Protein AF-0000000082329968 (afdb_homodimer)

Radius of gyration: 15.89 Å; Cα contacts (8 Å, |Δi|>4): 202; chains: 2; bounding box: 37×42×42 Å

Foldseek 3Di:
DAWDFDCVAPVRAIADPPPSHHLLVLCCCCPVVVDDLVRVCVVVVVDDSVRSVNSVVVCVVCVVVSVVVVVVVD/DAWDFDCVAPVRAIADPPQSHHLLVLCCCCPVVVDDLVRVCVVVVVDDSVRSVNSVVVCVVCVVVSVVVVVVVD

Structure (mmCIF, N/CA/C/O backbone):
data_AF-0000000082329968-model_v1
#
loop_
_entity.id
_entity.type
_entity.pdbx_description
1 polymer 'DUF433 domain-containing protein'
#
loop_
_atom_site.group_PDB
_atom_site.id
_atom_site.type_symbol
_atom_site.label_atom_id
_atom_site.label_alt_id
_atom_site.label_comp_id
_atom_site.label_asym_id
_atom_site.label_entity_id
_atom_site.label_seq_id
_atom_site.pdbx_PDB_ins_code
_atom_site.Cartn_x
_atom_site.Cartn_y
_atom_site.Cartn_z
_atom_site.occupancy
_atom_site.B_iso_or_equiv
_atom_site.auth_seq_id
_atom_site.auth_comp_id
_atom_site.auth_asym_id
_atom_site.auth_atom_id
_atom_site.pdbx_PDB_model_num
ATOM 1 N N . MET A 1 1 ? -4.551 8.977 -6.176 1 83.75 1 MET A N 1
ATOM 2 C CA . MET A 1 1 ? -3.682 10.109 -5.891 1 83.75 1 MET A CA 1
ATOM 3 C C . MET A 1 1 ? -2.232 9.664 -5.734 1 83.75 1 MET A C 1
ATOM 5 O O . MET A 1 1 ? -1.971 8.516 -5.375 1 83.75 1 MET A O 1
ATOM 9 N N . SER A 1 2 ? -1.31 10.602 -6.133 1 94.56 2 SER A N 1
ATOM 10 C CA . SER A 1 2 ? 0.111 10.266 -6.105 1 94.56 2 SER A CA 1
ATOM 11 C C . SER A 1 2 ? 0.799 10.867 -4.883 1 94.56 2 SER A C 1
ATOM 13 O O . SER A 1 2 ? 0.188 11.625 -4.133 1 94.56 2 SER A O 1
ATOM 15 N N . ILE A 1 3 ? 1.987 10.406 -4.523 1 97.62 3 ILE A N 1
ATOM 16 C CA . ILE A 1 3 ? 2.854 10.992 -3.506 1 97.62 3 ILE A CA 1
ATOM 17 C C . ILE A 1 3 ? 3.723 12.086 -4.133 1 97.62 3 ILE A C 1
ATOM 19 O O . ILE A 1 3 ? 4.312 11.883 -5.199 1 97.62 3 ILE A O 1
ATOM 23 N N . VAL A 1 4 ? 3.729 13.266 -3.553 1 96.62 4 VAL A N 1
ATOM 24 C CA . VAL A 1 4 ? 4.504 14.383 -4.098 1 96.62 4 VAL A CA 1
ATOM 25 C C . VAL A 1 4 ? 5.359 15 -2.996 1 96.62 4 VAL A C 1
ATOM 27 O O . VAL A 1 4 ? 5.102 14.789 -1.808 1 96.62 4 VAL A O 1
ATOM 30 N N . ARG A 1 5 ? 6.426 15.633 -3.414 1 96 5 ARG A N 1
ATOM 31 C CA . ARG A 1 5 ? 7.262 16.469 -2.557 1 96 5 ARG A CA 1
ATOM 32 C C . ARG A 1 5 ? 7.297 17.906 -3.055 1 96 5 ARG A C 1
ATOM 34 O O . ARG A 1 5 ? 7.578 18.156 -4.23 1 96 5 ARG A O 1
ATOM 41 N N . ASP A 1 6 ? 6.809 18.766 -2.289 1 92.56 6 ASP A N 1
ATOM 42 C CA . ASP A 1 6 ? 6.836 20.188 -2.592 1 92.56 6 ASP A CA 1
ATOM 43 C C . ASP A 1 6 ? 7.672 20.953 -1.57 1 92.56 6 ASP A C 1
ATOM 45 O O . ASP A 1 6 ? 7.273 21.094 -0.412 1 92.56 6 ASP A O 1
ATOM 49 N N . PRO A 1 7 ? 8.875 21.438 -2.002 1 90.31 7 PRO A N 1
ATOM 50 C CA . PRO A 1 7 ? 9.75 22.141 -1.059 1 90.31 7 PRO A CA 1
ATOM 51 C C . PRO A 1 7 ? 9.078 23.328 -0.399 1 90.31 7 PRO A C 1
ATOM 53 O O . PRO A 1 7 ? 9.484 23.766 0.684 1 90.31 7 PRO A O 1
ATOM 56 N N . ASP A 1 8 ? 8.062 23.828 -0.985 1 91.5 8 ASP A N 1
ATOM 57 C CA . ASP A 1 8 ? 7.398 25.016 -0.464 1 91.5 8 ASP A CA 1
ATOM 58 C C . ASP A 1 8 ? 6.262 24.641 0.484 1 91.5 8 ASP A C 1
ATOM 60 O O . ASP A 1 8 ? 5.613 25.516 1.064 1 91.5 8 ASP A O 1
ATOM 64 N N . HIS A 1 9 ? 6 23.312 0.595 1 88.88 9 HIS A N 1
ATOM 65 C CA . HIS A 1 9 ? 4.91 22.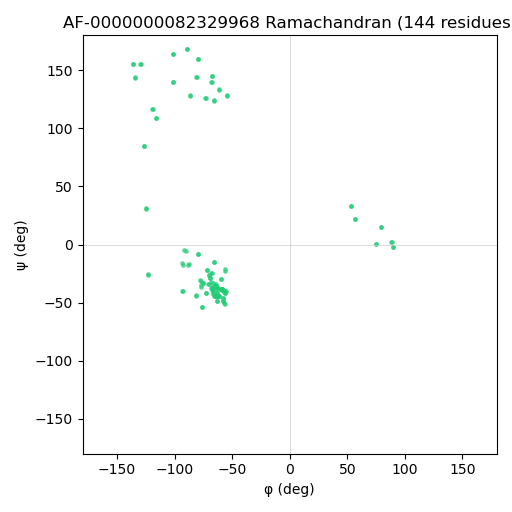812 1.432 1 88.88 9 HIS A CA 1
ATOM 66 C C . HIS A 1 9 ? 5.352 21.641 2.281 1 88.88 9 HIS A C 1
ATOM 68 O O . HIS A 1 9 ? 6.16 20.812 1.839 1 88.88 9 HIS A O 1
ATOM 74 N N . SER A 1 10 ? 4.812 21.562 3.574 1 89.69 10 SER A N 1
ATOM 75 C CA . SER A 1 10 ? 5.086 20.469 4.5 1 89.69 10 SER A CA 1
ATOM 76 C C . SER A 1 10 ? 6.586 20.25 4.676 1 89.69 10 SER A C 1
ATOM 78 O O . SER A 1 10 ? 7.062 19.109 4.672 1 89.69 10 SER A O 1
ATOM 80 N N . ASP A 1 11 ? 7.336 21.391 4.602 1 88.06 11 ASP A N 1
ATOM 81 C CA . ASP A 1 11 ? 8.781 21.375 4.793 1 88.06 11 ASP A CA 1
ATOM 82 C C . ASP A 1 11 ? 9.461 20.422 3.818 1 88.06 11 ASP A C 1
ATOM 84 O O . ASP A 1 11 ? 10.477 19.797 4.152 1 88.06 11 ASP A O 1
ATOM 88 N N . GLY A 1 12 ? 8.812 20.109 2.707 1 93.5 12 GLY A N 1
ATOM 89 C CA . GLY A 1 12 ? 9.398 19.25 1.682 1 93.5 12 GLY A CA 1
ATOM 90 C C . GLY A 1 12 ? 9.133 17.781 1.914 1 93.5 12 GLY A C 1
ATOM 91 O O . GLY A 1 12 ? 9.602 16.938 1.15 1 93.5 12 GLY A O 1
ATOM 92 N N . ALA A 1 13 ? 8.383 17.516 2.977 1 95.06 13 ALA A N 1
ATOM 93 C CA . ALA A 1 13 ? 8.07 16.125 3.297 1 95.06 13 ALA A CA 1
ATOM 94 C C . ALA A 1 13 ? 7.16 15.508 2.24 1 95.06 13 ALA A C 1
ATOM 96 O O . ALA A 1 13 ? 6.332 16.203 1.645 1 95.06 13 ALA A O 1
ATOM 97 N N . PRO A 1 14 ? 7.359 14.219 1.967 1 97.44 14 PRO A N 1
ATOM 98 C CA . PRO A 1 14 ? 6.418 13.578 1.043 1 97.44 14 PRO A CA 1
ATOM 99 C C . PRO A 1 14 ? 4.98 13.594 1.562 1 97.44 14 PRO A C 1
ATOM 101 O O . PRO A 1 14 ? 4.738 13.297 2.732 1 97.44 14 PRO A O 1
ATOM 104 N N . THR A 1 15 ? 4.027 13.977 0.684 1 97.38 15 THR A N 1
ATOM 105 C CA . THR A 1 15 ? 2.623 14.117 1.059 1 97.38 15 THR A CA 1
ATOM 106 C C . THR A 1 15 ? 1.717 13.508 -0.008 1 97.38 15 THR A C 1
ATOM 108 O O . THR A 1 15 ? 2.141 13.297 -1.146 1 97.38 15 THR A O 1
ATOM 111 N N . ILE A 1 16 ? 0.502 13.117 0.454 1 97.5 16 ILE A N 1
ATOM 112 C CA . ILE A 1 16 ? -0.526 12.773 -0.524 1 97.5 16 ILE A CA 1
ATOM 113 C C . ILE A 1 16 ? -0.916 14.023 -1.316 1 97.5 16 ILE A C 1
ATOM 115 O O . ILE A 1 16 ? -1.308 15.039 -0.736 1 97.5 16 ILE A O 1
ATOM 119 N N . GLU A 1 17 ? -0.78 13.883 -2.639 1 95.62 17 GLU A N 1
ATOM 120 C CA . GLU A 1 17 ? -1.012 15.008 -3.531 1 95.62 17 GLU A CA 1
ATOM 121 C C . GLU A 1 17 ? -2.391 15.625 -3.299 1 95.62 17 GLU A C 1
ATOM 123 O O . GLU A 1 17 ? -3.389 14.906 -3.225 1 95.62 17 GLU A O 1
ATOM 128 N N . GLY A 1 18 ? -2.453 16.859 -3.105 1 92.75 18 GLY A N 1
ATOM 129 C CA . GLY A 1 18 ? -3.709 17.578 -3.031 1 92.75 18 GLY A CA 1
ATOM 130 C C . GLY A 1 18 ? -4.277 17.656 -1.626 1 92.75 18 GLY A C 1
ATOM 131 O O . GLY A 1 18 ? -5.309 18.281 -1.397 1 92.75 18 GLY A O 1
ATOM 132 N N . THR A 1 19 ? -3.639 17.047 -0.623 1 94.19 19 THR A N 1
ATOM 133 C CA . THR A 1 19 ? -4.23 17 0.709 1 94.19 19 THR A CA 1
ATOM 134 C C . THR A 1 19 ? -3.293 17.609 1.744 1 94.19 19 THR A C 1
ATOM 136 O O . THR A 1 19 ? -3.729 18.016 2.824 1 94.19 19 THR A O 1
ATOM 139 N N . GLY A 1 20 ? -1.978 17.594 1.46 1 94.19 20 GLY A N 1
ATOM 140 C CA . GLY A 1 20 ? -0.974 18.031 2.418 1 94.19 20 GLY A CA 1
ATOM 141 C C . GLY A 1 20 ? -0.738 17.016 3.531 1 94.19 20 GLY A C 1
ATOM 142 O O . GLY A 1 20 ? 0.024 17.297 4.465 1 94.19 20 GLY A O 1
ATOM 143 N N . ILE A 1 21 ? -1.44 15.898 3.504 1 96.88 21 ILE A N 1
ATOM 144 C CA . ILE A 1 21 ? -1.249 14.859 4.512 1 96.88 21 ILE A CA 1
ATOM 145 C C . ILE A 1 21 ? 0.077 14.148 4.27 1 96.88 21 ILE A C 1
ATOM 147 O O . ILE A 1 21 ? 0.324 13.641 3.172 1 96.88 21 ILE A O 1
ATOM 151 N N . ARG A 1 22 ? 0.936 14.102 5.348 1 97.44 22 ARG A N 1
ATOM 152 C CA . ARG A 1 22 ? 2.289 13.57 5.207 1 97.44 22 ARG A CA 1
ATOM 153 C C . ARG A 1 22 ? 2.291 12.047 5.266 1 97.44 22 ARG A C 1
ATOM 155 O O . ARG A 1 22 ? 1.56 11.453 6.059 1 97.44 22 ARG A O 1
ATOM 162 N N . VAL A 1 23 ? 3.207 11.5 4.453 1 98.25 23 VAL A N 1
ATOM 163 C CA . VAL A 1 23 ? 3.418 10.055 4.48 1 98.25 23 VAL A CA 1
ATOM 164 C C . VAL A 1 23 ? 3.771 9.609 5.898 1 98.25 23 VAL A C 1
ATOM 166 O O . VAL A 1 23 ? 3.264 8.602 6.383 1 98.25 23 VAL A O 1
ATOM 169 N N . LYS A 1 24 ? 4.578 10.359 6.543 1 97 24 LYS A N 1
ATOM 170 C CA . LYS A 1 24 ? 5.031 10.016 7.887 1 97 24 LYS A CA 1
ATOM 171 C C . LYS A 1 24 ? 3.859 9.914 8.859 1 97 24 LYS A C 1
ATOM 173 O O . LYS A 1 24 ? 3.855 9.07 9.75 1 97 24 LYS A O 1
ATOM 178 N N . ASP A 1 25 ? 2.863 10.766 8.742 1 96.88 25 ASP A N 1
ATOM 179 C CA . ASP A 1 25 ? 1.703 10.742 9.625 1 96.88 25 ASP A CA 1
ATOM 180 C C . ASP A 1 25 ? 0.884 9.469 9.422 1 96.88 25 ASP A C 1
ATOM 182 O O . ASP A 1 25 ? 0.431 8.852 10.391 1 96.88 25 ASP A O 1
ATOM 186 N N . ILE A 1 26 ? 0.703 9.078 8.211 1 98.25 26 ILE A N 1
ATOM 187 C CA . ILE A 1 26 ? -0 7.848 7.887 1 98.25 26 ILE A CA 1
ATOM 188 C C . ILE A 1 26 ? 0.784 6.648 8.414 1 98.25 26 ILE A C 1
ATOM 190 O O . ILE A 1 26 ? 0.216 5.762 9.062 1 98.25 26 ILE A O 1
ATOM 194 N N . ALA A 1 27 ? 2.113 6.66 8.203 1 97.81 27 ALA A N 1
ATOM 195 C CA . ALA A 1 27 ? 2.973 5.574 8.656 1 97.81 27 ALA A CA 1
ATOM 196 C C . ALA A 1 27 ? 2.957 5.461 10.18 1 97.81 27 ALA A C 1
ATOM 198 O O . ALA A 1 27 ? 2.918 4.359 10.727 1 97.81 27 ALA A O 1
ATOM 199 N N . SER A 1 28 ? 2.998 6.559 10.828 1 96.81 28 SER A N 1
ATOM 200 C CA . SER A 1 28 ? 2.959 6.562 12.289 1 96.81 28 SER A CA 1
ATOM 201 C C . SER A 1 28 ? 1.647 5.984 12.812 1 96.81 28 SER A C 1
ATOM 203 O O . SER A 1 28 ? 1.646 5.164 13.727 1 96.81 28 SER A O 1
ATOM 205 N N . ALA A 1 29 ? 0.537 6.414 12.188 1 97.62 29 ALA A N 1
ATOM 206 C CA . ALA A 1 29 ? -0.765 5.871 12.57 1 97.62 29 ALA A CA 1
ATOM 207 C C . ALA A 1 29 ? -0.802 4.355 12.383 1 97.62 29 ALA A C 1
ATOM 209 O O . ALA A 1 29 ? -1.321 3.633 13.242 1 97.62 29 ALA A O 1
ATOM 210 N N . TYR A 1 30 ? -0.201 3.889 11.336 1 97.75 30 TYR A N 1
ATOM 211 C CA . TYR A 1 30 ? -0.197 2.469 10.992 1 97.75 30 TYR A CA 1
ATOM 212 C C . TYR A 1 30 ? 0.78 1.7 11.875 1 97.75 30 TYR A C 1
ATOM 214 O O . TYR A 1 30 ? 0.405 0.717 12.523 1 97.75 30 TYR A O 1
ATOM 222 N N . GLU A 1 31 ? 2.018 2.107 11.938 1 95.56 31 GLU A N 1
ATOM 223 C CA . GLU A 1 31 ? 3.1 1.372 12.586 1 95.56 31 GLU A CA 1
ATOM 224 C C . GLU A 1 31 ? 3.096 1.599 14.094 1 95.56 31 GLU A C 1
ATOM 226 O O . GLU A 1 31 ? 3.365 0.677 14.867 1 95.56 31 GLU A O 1
ATOM 231 N N . HIS A 1 32 ? 2.904 2.791 14.539 1 92.75 32 HIS A N 1
ATOM 232 C CA . HIS A 1 32 ? 3.076 3.125 15.945 1 92.75 32 HIS A CA 1
ATOM 233 C C . HIS A 1 32 ? 1.752 3.035 16.703 1 92.75 32 HIS A C 1
ATOM 235 O O . HIS A 1 32 ? 1.705 2.535 17.828 1 92.75 32 HIS A O 1
ATOM 241 N N . SER A 1 33 ? 0.705 3.463 16.109 1 95.38 33 SER A N 1
ATOM 242 C CA . SER A 1 33 ? -0.583 3.469 16.797 1 95.38 33 SER A CA 1
ATOM 243 C C . SER A 1 33 ? -1.368 2.193 16.5 1 95.38 33 SER A C 1
ATOM 245 O O . SER A 1 33 ? -2.363 1.906 17.172 1 95.38 33 SER A O 1
ATOM 247 N N . GLY A 1 34 ? -0.958 1.455 15.445 1 95.31 34 GLY A N 1
ATOM 248 C CA . GLY A 1 34 ? -1.566 0.168 15.156 1 95.31 34 GLY A CA 1
ATOM 249 C C . GLY A 1 34 ? -2.908 0.287 14.453 1 95.31 34 GLY A C 1
ATOM 250 O O . GLY A 1 34 ? -3.717 -0.643 14.492 1 95.31 34 GLY A O 1
ATOM 251 N N . TYR A 1 35 ? -3.211 1.418 13.938 1 97.19 35 TYR A N 1
ATOM 252 C CA . TYR A 1 35 ? -4.445 1.571 13.18 1 97.19 35 TYR A CA 1
ATOM 253 C C . TYR A 1 35 ? -4.379 0.78 11.875 1 97.19 35 TYR A C 1
ATOM 255 O O . TYR A 1 35 ? -3.336 0.732 11.219 1 97.19 35 TYR A O 1
ATOM 263 N N . GLU A 1 36 ? -5.496 0.181 11.57 1 96.81 36 GLU A N 1
ATOM 264 C CA . GLU A 1 36 ? -5.621 -0.481 10.273 1 96.81 36 GLU A CA 1
ATOM 265 C C . GLU A 1 36 ? -5.906 0.526 9.164 1 96.81 36 GLU A C 1
ATOM 267 O O . GLU A 1 36 ? -6.395 1.628 9.43 1 96.81 36 GLU A O 1
ATOM 272 N N . PRO A 1 37 ? -5.625 0.145 7.902 1 97.88 37 PRO A N 1
ATOM 273 C CA . PRO A 1 37 ? -5.828 1.082 6.797 1 97.88 37 PRO A CA 1
ATOM 274 C C . PRO A 1 37 ? -7.258 1.621 6.738 1 97.88 37 PRO A C 1
ATOM 276 O O . PRO A 1 37 ? -7.461 2.809 6.477 1 97.88 37 PRO A O 1
ATOM 279 N N . ASP A 1 38 ? -8.227 0.795 6.988 1 96.62 38 ASP A N 1
ATOM 280 C CA . ASP A 1 38 ? -9.609 1.263 6.984 1 96.62 38 ASP A CA 1
ATOM 281 C C . ASP A 1 38 ? -9.844 2.299 8.078 1 96.62 38 ASP A C 1
ATOM 283 O O . ASP A 1 38 ? -10.57 3.275 7.875 1 96.62 38 ASP A O 1
ATOM 287 N N . GLU A 1 39 ? -9.211 2.113 9.219 1 97.88 39 GLU A N 1
ATOM 288 C CA . GLU A 1 39 ? -9.305 3.07 10.312 1 97.88 39 GLU A CA 1
ATOM 289 C C . GLU A 1 39 ? -8.617 4.387 9.961 1 97.88 39 GLU A C 1
ATOM 291 O O . GLU A 1 39 ? -9.102 5.461 10.312 1 97.88 39 GLU A O 1
ATOM 296 N N . ILE A 1 40 ? -7.531 4.297 9.281 1 98.38 40 ILE A N 1
ATOM 297 C CA . ILE A 1 40 ? -6.77 5.48 8.891 1 98.38 40 ILE A CA 1
ATOM 298 C C . ILE A 1 40 ? -7.598 6.34 7.941 1 98.38 40 ILE A C 1
ATOM 300 O O . ILE A 1 40 ? -7.551 7.57 8.008 1 98.38 40 ILE A O 1
ATOM 304 N N . THR A 1 41 ? -8.422 5.773 7.082 1 98 41 THR A N 1
ATOM 305 C CA . THR A 1 41 ? -9.281 6.543 6.188 1 98 41 THR A CA 1
ATOM 306 C C . THR A 1 41 ? -10.359 7.285 6.969 1 98 41 THR A C 1
ATOM 308 O O . THR A 1 41 ? -10.906 8.281 6.492 1 98 41 THR A O 1
ATOM 311 N N . GLN A 1 42 ? -10.672 6.746 8.18 1 97.31 42 GLN A N 1
ATOM 312 C CA . GLN A 1 42 ? -11.625 7.438 9.039 1 97.31 42 GLN A CA 1
ATOM 313 C C . GLN A 1 42 ? -11 8.664 9.695 1 97.31 42 GLN A C 1
ATOM 315 O O . GLN A 1 42 ? -11.672 9.664 9.922 1 97.31 42 GLN A O 1
ATOM 320 N N . LEU A 1 43 ? -9.656 8.562 10 1 96.31 43 LEU A N 1
ATOM 321 C CA . LEU A 1 43 ? -8.891 9.68 10.539 1 96.31 43 LEU A CA 1
ATOM 322 C C . LEU A 1 43 ? -8.68 10.758 9.477 1 96.31 43 LEU A C 1
ATOM 324 O O . LEU A 1 43 ? -8.641 11.945 9.789 1 96.31 43 LEU A O 1
ATOM 328 N N . TYR A 1 44 ? -8.539 10.328 8.211 1 97.25 44 TYR A N 1
ATOM 329 C CA . TYR A 1 44 ? -8.336 11.188 7.051 1 97.25 44 TYR A CA 1
ATOM 330 C C . TYR A 1 44 ? -9.367 10.891 5.969 1 97.25 44 TYR A C 1
ATOM 332 O O . TYR A 1 44 ? -9.062 10.234 4.973 1 97.25 44 TYR A O 1
ATOM 340 N N . PRO A 1 45 ? -10.523 11.547 6.141 1 96.31 45 PRO A N 1
ATOM 341 C CA . PRO A 1 45 ? -11.648 11.188 5.27 1 96.31 45 PRO A CA 1
ATOM 342 C C . PRO A 1 45 ? -11.391 11.539 3.807 1 96.31 45 PRO A C 1
ATOM 344 O O . PRO A 1 45 ? -12.102 11.047 2.922 1 96.31 45 PRO A O 1
ATOM 347 N N . ASP A 1 46 ? -10.406 12.344 3.561 1 95.62 46 ASP A N 1
ATOM 348 C CA . ASP A 1 46 ? -10.078 12.703 2.186 1 95.62 46 ASP A CA 1
ATOM 349 C C . ASP A 1 46 ? -9.266 11.602 1.51 1 95.62 46 ASP A C 1
ATOM 351 O O . ASP A 1 46 ? -9.055 11.633 0.296 1 95.62 46 ASP A O 1
ATOM 355 N N . LEU A 1 47 ? -8.883 10.664 2.268 1 97.75 47 LEU A N 1
ATOM 356 C CA . LEU A 1 47 ? -8.016 9.617 1.727 1 97.75 47 LEU A CA 1
ATOM 357 C C . LEU A 1 47 ? -8.812 8.359 1.416 1 97.75 47 LEU A C 1
ATOM 359 O O . LEU A 1 47 ? -9.695 7.973 2.186 1 97.75 47 LEU A O 1
ATOM 363 N N . SER A 1 48 ? -8.461 7.738 0.269 1 97.62 48 SER A N 1
ATOM 364 C CA . SER A 1 48 ? -8.977 6.41 -0.055 1 97.62 48 SER A CA 1
ATOM 365 C C . SER A 1 48 ? -8.07 5.316 0.501 1 97.62 48 SER A C 1
ATOM 367 O O . SER A 1 48 ? -6.961 5.594 0.958 1 97.62 48 SER A O 1
ATOM 369 N N . LEU A 1 49 ? -8.555 4.078 0.482 1 98 49 LEU A N 1
ATOM 370 C CA . LEU A 1 49 ? -7.711 2.947 0.842 1 98 49 LEU A CA 1
ATOM 371 C C . LEU A 1 49 ? -6.492 2.867 -0.069 1 98 49 LEU A C 1
ATOM 373 O O . LEU A 1 49 ? -5.387 2.559 0.388 1 98 49 LEU A O 1
ATOM 377 N N . GLY A 1 50 ? -6.6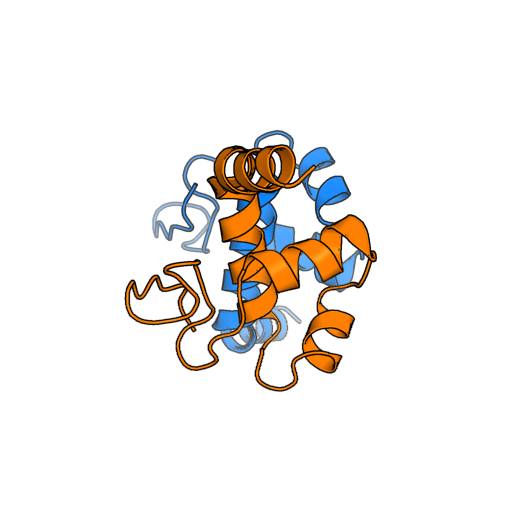95 3.162 -1.371 1 98.38 50 GLY A N 1
ATOM 378 C CA . GLY A 1 50 ? -5.566 3.238 -2.281 1 98.38 50 GLY A CA 1
ATOM 379 C C . GLY A 1 50 ? -4.516 4.242 -1.845 1 98.38 50 GLY A C 1
ATOM 380 O O . GLY A 1 50 ? -3.316 3.959 -1.904 1 98.38 50 GLY A O 1
ATOM 381 N N . ASP A 1 51 ? -4.992 5.352 -1.366 1 98.5 51 ASP A N 1
ATOM 382 C CA . ASP A 1 51 ? -4.086 6.402 -0.911 1 98.5 51 ASP A CA 1
ATOM 383 C C . ASP A 1 51 ? -3.281 5.941 0.305 1 98.5 51 ASP A C 1
ATOM 385 O O . ASP A 1 51 ? -2.078 6.195 0.392 1 98.5 51 ASP A O 1
ATOM 389 N N . VAL A 1 52 ? -3.959 5.312 1.251 1 98.62 52 VAL A N 1
ATOM 390 C CA . VAL A 1 52 ? -3.303 4.863 2.475 1 98.62 52 VAL A CA 1
ATOM 391 C C . VAL A 1 52 ? -2.234 3.824 2.135 1 98.62 52 VAL A C 1
ATOM 393 O O . VAL A 1 52 ? -1.085 3.943 2.564 1 98.62 52 VAL A O 1
ATOM 396 N N . HIS A 1 53 ? -2.615 2.875 1.338 1 98.69 53 HIS A N 1
ATOM 397 C CA . HIS A 1 53 ? -1.655 1.844 0.963 1 98.69 53 HIS A CA 1
ATOM 398 C C . HIS A 1 53 ? -0.511 2.428 0.141 1 98.69 53 HIS A C 1
ATOM 400 O O . HIS A 1 53 ? 0.628 1.968 0.239 1 98.69 53 HIS A O 1
ATOM 406 N N . ARG A 1 54 ? -0.818 3.375 -0.669 1 98.62 54 ARG A N 1
ATOM 407 C CA . ARG A 1 54 ? 0.217 4.055 -1.44 1 98.62 54 ARG A CA 1
ATOM 408 C C . ARG A 1 54 ? 1.217 4.75 -0.522 1 98.62 54 ARG A C 1
ATOM 410 O O . ARG A 1 54 ? 2.428 4.672 -0.74 1 98.62 54 ARG A O 1
ATOM 417 N N . ALA A 1 55 ? 0.722 5.379 0.425 1 98.62 55 ALA A N 1
ATOM 418 C CA . ALA A 1 55 ? 1.586 6.043 1.398 1 98.62 55 ALA A CA 1
ATOM 419 C C . ALA A 1 55 ? 2.461 5.031 2.133 1 98.62 55 ALA A C 1
ATOM 421 O O . ALA A 1 55 ? 3.658 5.258 2.32 1 98.62 55 ALA A O 1
ATOM 422 N N . LEU A 1 56 ? 1.853 3.949 2.523 1 98.5 56 LEU A N 1
ATOM 423 C CA . LEU A 1 56 ? 2.594 2.928 3.256 1 98.5 56 LEU A CA 1
ATOM 424 C C . LEU A 1 56 ? 3.643 2.271 2.361 1 98.5 56 LEU A C 1
ATOM 426 O O . LEU A 1 56 ? 4.746 1.966 2.816 1 98.5 56 LEU A O 1
ATOM 430 N N . ALA A 1 57 ? 3.299 2.039 1.123 1 98.5 57 ALA A N 1
ATOM 431 C CA . ALA A 1 57 ? 4.293 1.521 0.187 1 98.5 57 ALA A CA 1
ATOM 432 C C . ALA A 1 57 ? 5.5 2.455 0.094 1 98.5 57 ALA A C 1
ATOM 434 O O . ALA A 1 57 ? 6.645 2.008 0.164 1 98.5 57 ALA A O 1
ATOM 435 N N . TYR A 1 58 ? 5.238 3.719 -0.078 1 98.25 58 TYR A N 1
ATOM 436 C CA . TYR A 1 58 ? 6.301 4.719 -0.136 1 98.25 58 TYR A CA 1
ATOM 437 C C . TYR A 1 58 ? 7.145 4.691 1.134 1 98.25 58 TYR A C 1
ATOM 439 O O . TYR A 1 58 ? 8.375 4.719 1.069 1 98.25 58 TYR A O 1
ATOM 447 N N . TYR A 1 59 ? 6.496 4.648 2.264 1 98 59 TYR A N 1
ATOM 448 C CA . TYR A 1 59 ? 7.176 4.625 3.555 1 98 59 TYR A CA 1
ATOM 449 C C . TYR A 1 59 ? 8.141 3.451 3.641 1 98 59 TYR A C 1
ATOM 451 O O . TYR A 1 59 ? 9.328 3.635 3.941 1 98 59 TYR A O 1
ATOM 459 N N . TYR A 1 60 ? 7.656 2.279 3.32 1 97.31 60 TYR A N 1
ATOM 460 C CA . TYR A 1 60 ? 8.477 1.084 3.457 1 97.31 60 TYR A CA 1
ATOM 461 C C . TYR A 1 60 ? 9.602 1.075 2.43 1 97.31 60 TYR A C 1
ATOM 463 O O . TYR A 1 60 ? 10.68 0.519 2.678 1 97.31 60 TYR A O 1
ATOM 471 N N . ASP A 1 61 ? 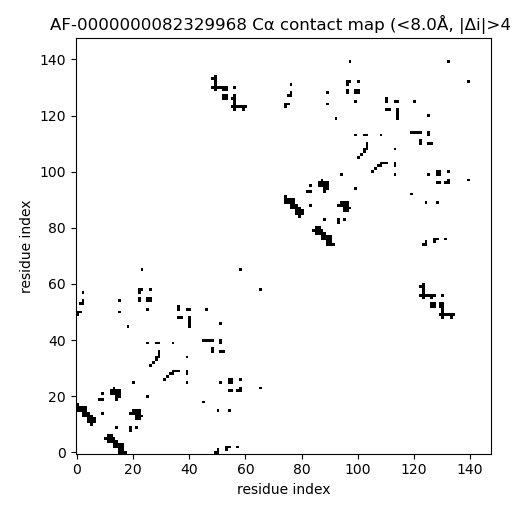9.328 1.737 1.284 1 97.06 61 ASP A N 1
ATOM 472 C CA . ASP A 1 61 ? 10.375 1.841 0.273 1 97.06 61 ASP A CA 1
ATOM 473 C C . ASP A 1 61 ? 11.477 2.803 0.716 1 97.06 61 ASP A C 1
ATOM 475 O O . ASP A 1 61 ? 12.586 2.768 0.19 1 97.06 61 ASP A O 1
ATOM 479 N N . HIS A 1 62 ? 11.18 3.695 1.615 1 96.81 62 HIS A N 1
ATOM 480 C CA . HIS A 1 62 ? 12.117 4.734 2.041 1 96.81 62 HIS A CA 1
ATOM 481 C C . HIS A 1 62 ? 12.32 4.703 3.551 1 96.81 62 HIS A C 1
ATOM 483 O O . HIS A 1 62 ? 12.484 5.754 4.18 1 96.81 62 HIS A O 1
ATOM 489 N N . ILE A 1 63 ? 12.242 3.6 4.199 1 94.19 63 ILE A N 1
ATOM 490 C CA . ILE A 1 63 ? 12.18 3.441 5.648 1 94.19 63 ILE A CA 1
ATOM 491 C C . ILE A 1 63 ? 13.43 4.059 6.285 1 94.19 63 ILE A C 1
ATOM 493 O O . ILE A 1 63 ? 13.344 4.668 7.355 1 94.19 63 ILE A O 1
ATOM 497 N N . ASP A 1 64 ? 14.594 3.93 5.684 1 92.56 64 ASP A N 1
ATOM 498 C CA . ASP A 1 64 ? 15.836 4.465 6.227 1 92.56 64 ASP A CA 1
ATOM 499 C C . ASP A 1 64 ? 15.773 5.988 6.332 1 92.56 64 ASP A C 1
ATOM 501 O O . ASP A 1 64 ? 16.281 6.57 7.293 1 92.56 64 ASP A O 1
ATOM 505 N N . ASP A 1 65 ? 15.141 6.574 5.32 1 90.88 65 ASP A N 1
ATOM 506 C CA . ASP A 1 65 ? 15 8.023 5.312 1 90.88 65 ASP A CA 1
ATOM 507 C C . ASP A 1 65 ? 14.094 8.5 6.445 1 90.88 65 ASP A C 1
ATOM 509 O O . ASP A 1 65 ? 14.328 9.547 7.043 1 90.88 65 ASP A O 1
ATOM 513 N N . PHE A 1 66 ? 13.039 7.707 6.711 1 91.75 66 PHE A N 1
ATOM 514 C CA . PHE A 1 66 ? 12.062 8.086 7.723 1 91.75 66 PHE A CA 1
ATOM 515 C C . PHE A 1 66 ? 12.602 7.828 9.125 1 91.75 66 PHE A C 1
ATOM 517 O O . PHE A 1 66 ? 12.25 8.531 10.07 1 91.75 66 PHE A O 1
ATOM 524 N N . ARG A 1 67 ? 13.414 6.859 9.344 1 83.69 67 ARG A N 1
ATOM 525 C CA . ARG A 1 67 ? 13.984 6.512 10.641 1 83.69 67 ARG A CA 1
ATOM 526 C C . ARG A 1 67 ? 15.117 7.457 11.016 1 83.69 67 ARG A C 1
ATOM 528 O O . ARG A 1 67 ? 15.32 7.754 12.195 1 83.69 67 ARG A O 1
ATOM 535 N N . SER A 1 68 ? 15.766 7.812 9.992 1 80.44 68 SER A N 1
ATOM 536 C CA . SER A 1 68 ? 16.891 8.703 10.25 1 80.44 68 SER A CA 1
ATOM 537 C C . SER A 1 68 ? 16.422 10.062 10.75 1 80.44 68 SER A C 1
ATOM 539 O O . SER A 1 68 ? 17.078 10.68 11.594 1 80.44 68 SER A O 1
ATOM 541 N N . ALA A 1 69 ? 15.375 10.484 10.211 1 66.56 69 ALA A N 1
ATOM 542 C CA . ALA A 1 69 ? 14.852 11.789 10.617 1 66.5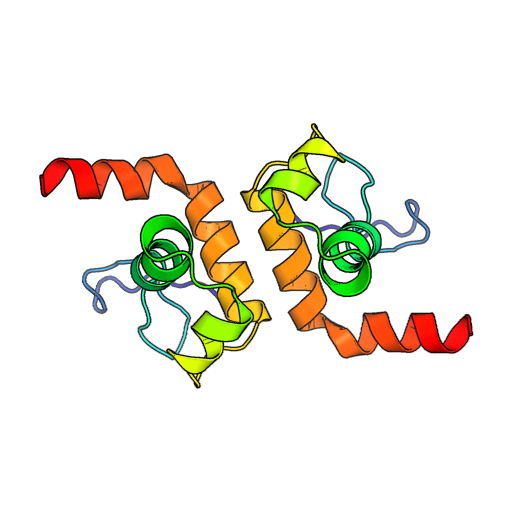6 69 ALA A CA 1
ATOM 543 C C . ALA A 1 69 ? 14.336 11.75 12.055 1 66.56 69 ALA A C 1
ATOM 545 O O . ALA A 1 69 ? 14.383 12.758 12.766 1 66.56 69 ALA A O 1
ATOM 546 N N . GLU A 1 70 ? 13.828 10.602 12.422 1 65.19 70 GLU A N 1
ATOM 547 C CA . GLU A 1 70 ? 13.305 10.461 13.773 1 65.19 70 GLU A CA 1
ATOM 548 C C . GLU A 1 70 ? 14.438 10.414 14.797 1 65.19 70 GLU A C 1
ATOM 550 O O . GLU A 1 70 ? 14.281 10.891 15.922 1 65.19 70 GLU A O 1
ATOM 555 N N . SER A 1 71 ? 15.398 9.688 14.344 1 57.59 71 SER A N 1
ATOM 556 C CA . SER A 1 71 ? 16.516 9.617 15.273 1 57.59 71 SER A CA 1
ATOM 557 C C . SER A 1 71 ? 17.078 11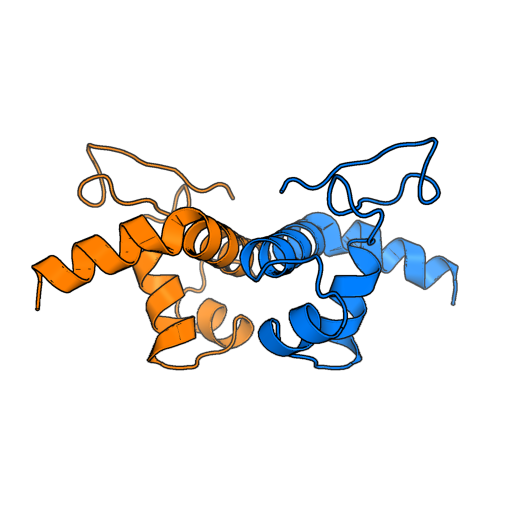.008 15.562 1 57.59 71 SER A C 1
ATOM 559 O O . SER A 1 71 ? 17.609 11.258 16.656 1 57.59 71 SER A O 1
ATOM 561 N N . ALA A 1 72 ? 16.953 11.852 14.586 1 51.25 72 ALA A N 1
ATOM 562 C CA . ALA A 1 72 ? 17.469 13.195 14.852 1 51.25 72 ALA A CA 1
ATOM 563 C C . ALA A 1 72 ? 16.594 13.93 15.859 1 51.25 72 ALA A C 1
ATOM 565 O O . ALA A 1 72 ? 17.062 14.844 16.547 1 51.25 72 ALA A O 1
ATOM 566 N N . ARG A 1 73 ? 15.359 13.555 15.898 1 51.81 73 ARG A N 1
ATOM 567 C CA . ARG A 1 73 ? 14.5 14.289 16.828 1 51.81 73 ARG A CA 1
ATOM 568 C C . ARG A 1 73 ? 14.547 13.664 18.219 1 51.81 73 ARG A C 1
ATOM 570 O O . ARG A 1 73 ? 14.117 14.289 19.188 1 51.81 73 ARG A O 1
ATOM 577 N N . ALA A 1 74 ? 15.023 12.43 18.281 1 49.41 74 ALA A N 1
ATOM 578 C CA . ALA A 1 74 ? 15.148 11.969 19.656 1 49.41 74 ALA A CA 1
ATOM 579 C C . ALA A 1 74 ? 16.406 12.523 20.312 1 49.41 74 ALA A C 1
ATOM 581 O O . ALA A 1 74 ? 17.391 12.828 19.625 1 49.41 74 ALA A O 1
ATOM 582 N N . MET B 1 1 ? 10 -2.543 -5.875 1 83.94 1 MET B N 1
ATOM 583 C CA . MET B 1 1 ? 9.539 -3.186 -7.102 1 83.94 1 MET B CA 1
ATOM 584 C C . MET B 1 1 ? 8.234 -2.562 -7.586 1 83.94 1 MET B C 1
ATOM 586 O O . MET B 1 1 ? 7.473 -2.014 -6.789 1 83.94 1 MET B O 1
ATOM 590 N N . SER B 1 2 ? 8.078 -2.586 -8.953 1 94.62 2 SER B N 1
ATOM 591 C CA . SER B 1 2 ? 6.91 -1.949 -9.555 1 94.62 2 SER B CA 1
ATOM 592 C C . SER B 1 2 ? 5.855 -2.98 -9.938 1 94.62 2 SER B C 1
ATOM 594 O O . SER B 1 2 ? 6.094 -4.188 -9.844 1 94.62 2 SER B O 1
ATOM 596 N N . ILE B 1 3 ? 4.625 -2.58 -10.188 1 97.62 3 ILE B N 1
ATOM 597 C CA . ILE B 1 3 ? 3.561 -3.404 -10.75 1 97.62 3 ILE B CA 1
ATOM 598 C C . ILE B 1 3 ? 3.635 -3.373 -12.273 1 97.62 3 ILE B C 1
ATOM 600 O O . ILE B 1 3 ? 3.773 -2.303 -12.875 1 97.62 3 ILE B O 1
ATOM 604 N N . VAL B 1 4 ? 3.643 -4.523 -12.906 1 96.62 4 VAL B N 1
ATOM 605 C CA . VAL B 1 4 ? 3.744 -4.594 -14.359 1 96.62 4 VAL B CA 1
ATOM 606 C C . VAL B 1 4 ? 2.65 -5.508 -14.914 1 96.62 4 VAL B C 1
ATOM 608 O O . VAL B 1 4 ? 2.068 -6.305 -14.172 1 96.62 4 VAL B O 1
ATOM 611 N N . ARG B 1 5 ? 2.314 -5.285 -16.141 1 96.06 5 ARG B N 1
ATOM 612 C CA . ARG B 1 5 ? 1.45 -6.164 -16.922 1 96.06 5 ARG B CA 1
ATOM 613 C C . ARG B 1 5 ? 2.18 -6.699 -18.141 1 96.06 5 ARG B C 1
ATOM 615 O O . ARG B 1 5 ? 2.764 -5.93 -18.906 1 96.06 5 ARG B O 1
ATOM 622 N N . ASP B 1 6 ? 2.354 -7.926 -18.203 1 92.81 6 ASP B N 1
ATOM 623 C CA . ASP B 1 6 ? 2.965 -8.594 -19.344 1 92.81 6 ASP B CA 1
ATOM 624 C C . ASP B 1 6 ? 1.976 -9.539 -20.016 1 92.81 6 ASP B C 1
ATOM 626 O O . ASP B 1 6 ? 1.618 -10.578 -19.469 1 92.81 6 ASP B O 1
ATOM 630 N N . PRO B 1 7 ? 1.502 -9.156 -21.234 1 90.5 7 PRO B N 1
ATOM 631 C CA . PRO B 1 7 ? 0.508 -9.992 -21.922 1 90.5 7 PRO B CA 1
ATOM 632 C C . PRO B 1 7 ? 0.989 -11.43 -22.125 1 90.5 7 PRO B C 1
ATOM 634 O O . PRO B 1 7 ? 0.173 -12.336 -22.281 1 90.5 7 PRO B O 1
ATOM 637 N N . ASP B 1 8 ? 2.246 -11.625 -22.109 1 91.62 8 ASP B N 1
ATOM 638 C CA . ASP B 1 8 ? 2.795 -12.953 -22.375 1 91.62 8 ASP B CA 1
ATOM 639 C C . ASP B 1 8 ? 2.945 -13.758 -21.078 1 91.62 8 ASP B C 1
ATOM 641 O O . ASP B 1 8 ? 3.344 -14.922 -21.109 1 91.62 8 ASP B O 1
ATOM 645 N N . HIS B 1 9 ? 2.664 -13.07 -19.922 1 89.12 9 HIS B N 1
ATOM 646 C CA . HIS B 1 9 ? 2.811 -13.711 -18.625 1 89.12 9 HIS B CA 1
ATOM 647 C C . HIS B 1 9 ? 1.601 -13.438 -17.734 1 89.12 9 HIS B C 1
ATOM 649 O O . HIS B 1 9 ? 1.005 -12.359 -17.812 1 89.12 9 HIS B O 1
ATOM 655 N N . SER B 1 10 ? 1.207 -14.469 -16.891 1 89.75 10 SER B N 1
ATOM 656 C CA . SER B 1 10 ? 0.11 -14.359 -15.93 1 89.75 10 SER B CA 1
ATOM 657 C C . SER B 1 10 ? -1.168 -13.875 -16.609 1 89.75 10 SER B C 1
ATOM 659 O O . SER B 1 10 ? -1.876 -13.023 -16.078 1 89.75 10 SER B O 1
ATOM 661 N N . ASP B 1 11 ? -1.329 -14.297 -17.906 1 88.19 11 ASP B N 1
ATOM 662 C CA . ASP B 1 11 ? -2.518 -13.977 -18.688 1 88.19 11 ASP B CA 1
ATOM 663 C C . ASP B 1 11 ? -2.736 -12.469 -18.766 1 88.19 11 ASP B C 1
ATOM 665 O O . ASP B 1 11 ? -3.875 -12 -18.828 1 88.19 11 ASP B O 1
ATOM 669 N N . GLY B 1 12 ? -1.676 -11.688 -18.547 1 93.56 12 GLY B N 1
ATOM 670 C CA . GLY B 1 12 ? -1.761 -10.242 -18.656 1 93.56 12 GLY B CA 1
ATOM 671 C C . GLY B 1 12 ? -2.17 -9.57 -17.359 1 93.56 12 GLY B C 1
ATOM 672 O O . GLY B 1 12 ? -2.338 -8.352 -17.328 1 93.56 12 GLY B O 1
ATOM 673 N N . ALA B 1 13 ? -2.334 -10.398 -16.328 1 95.12 13 ALA B N 1
ATOM 674 C CA . ALA B 1 13 ? -2.734 -9.852 -15.031 1 95.12 13 ALA B CA 1
ATOM 675 C C . ALA B 1 13 ? -1.622 -8.992 -14.43 1 95.12 13 ALA B C 1
ATOM 677 O O . ALA B 1 13 ? -0.438 -9.258 -14.648 1 95.12 13 ALA B O 1
ATOM 678 N N . PRO B 1 14 ? -2.014 -7.938 -13.727 1 97.44 14 PRO B N 1
ATOM 679 C CA . PRO B 1 14 ? -0.966 -7.176 -13.047 1 97.44 14 PRO B CA 1
ATOM 680 C C . PRO B 1 14 ? -0.208 -8.008 -12.016 1 97.44 14 PRO B C 1
ATOM 682 O O . PRO B 1 14 ? -0.822 -8.734 -11.227 1 97.44 14 PRO B O 1
ATOM 685 N N . THR B 1 15 ? 1.138 -7.918 -12.039 1 97.44 15 THR B N 1
ATOM 686 C CA . THR B 1 15 ? 1.996 -8.711 -11.164 1 97.44 15 THR B CA 1
ATOM 687 C C . THR B 1 15 ? 3.109 -7.848 -10.57 1 97.44 15 THR B C 1
ATOM 689 O O . THR B 1 15 ? 3.408 -6.77 -11.094 1 97.44 15 THR B O 1
ATOM 692 N N . ILE B 1 16 ? 3.609 -8.305 -9.406 1 97.56 16 ILE B N 1
ATOM 693 C CA . ILE B 1 16 ? 4.848 -7.715 -8.906 1 97.56 16 ILE B CA 1
ATOM 694 C C . ILE B 1 16 ? 5.996 -8.047 -9.852 1 97.56 16 ILE B C 1
ATOM 696 O O . ILE B 1 16 ? 6.254 -9.219 -10.141 1 97.56 16 ILE B O 1
ATOM 700 N N . GLU B 1 17 ? 6.641 -6.973 -10.312 1 95.75 17 GLU B N 1
ATOM 701 C CA . GLU B 1 17 ? 7.699 -7.113 -11.305 1 95.75 17 GLU B CA 1
ATOM 702 C C . GLU B 1 17 ? 8.773 -8.094 -10.836 1 95.75 17 GLU B C 1
ATOM 704 O O . GLU B 1 17 ? 9.242 -8.016 -9.703 1 95.75 17 GLU B O 1
ATOM 709 N N . GLY B 1 18 ? 9.094 -9.016 -11.609 1 92.81 18 GLY B N 1
ATOM 710 C CA . GLY B 1 18 ? 10.203 -9.914 -11.359 1 92.81 18 GLY B CA 1
ATOM 711 C C . GLY B 1 18 ? 9.805 -11.148 -10.562 1 92.81 18 GLY B C 1
ATOM 712 O O . GLY B 1 18 ? 10.625 -12.031 -10.328 1 92.81 18 GLY B O 1
ATOM 713 N N . THR B 1 19 ? 8.555 -11.281 -10.148 1 94.25 19 THR B N 1
ATOM 714 C CA . THR B 1 19 ? 8.18 -12.383 -9.273 1 94.25 19 THR B CA 1
ATOM 715 C C . THR B 1 19 ? 7.059 -13.211 -9.906 1 94.25 19 THR B C 1
ATOM 717 O O . THR B 1 19 ? 6.867 -14.375 -9.547 1 94.25 19 THR B O 1
ATOM 720 N N . GLY B 1 20 ? 6.242 -12.586 -10.781 1 94.25 20 GLY B N 1
ATOM 721 C CA . GLY B 1 20 ? 5.066 -13.234 -11.344 1 94.25 20 GLY B CA 1
ATOM 722 C C . GLY B 1 20 ? 3.916 -13.336 -10.359 1 94.25 20 GLY B C 1
ATOM 723 O O . GLY B 1 20 ? 2.883 -13.938 -10.664 1 94.25 20 GLY B O 1
ATOM 724 N N . ILE B 1 21 ? 4.098 -12.828 -9.148 1 96.88 21 ILE B N 1
ATOM 725 C CA . ILE B 1 21 ? 3.031 -12.844 -8.156 1 96.88 21 ILE B CA 1
ATOM 726 C C . ILE B 1 21 ? 1.97 -11.812 -8.516 1 96.88 21 ILE B C 1
ATOM 728 O O . ILE B 1 21 ? 2.281 -10.633 -8.703 1 96.88 21 ILE B O 1
ATOM 732 N N . ARG B 1 22 ? 0.685 -12.297 -8.602 1 97.44 22 ARG B N 1
ATOM 733 C CA . ARG B 1 22 ? -0.399 -11.445 -9.078 1 97.44 22 ARG B CA 1
ATOM 734 C C . ARG B 1 22 ? -0.914 -10.531 -7.969 1 97.44 22 ARG B C 1
ATOM 736 O O . ARG B 1 22 ? -1.031 -10.961 -6.82 1 97.44 22 ARG B O 1
ATOM 743 N N . VAL B 1 23 ? -1.274 -9.32 -8.414 1 98.31 23 VAL B N 1
ATOM 744 C CA . VAL B 1 23 ? -1.896 -8.375 -7.496 1 98.31 23 VAL B CA 1
ATOM 745 C C . VAL B 1 23 ? -3.141 -9 -6.871 1 98.31 23 VAL B C 1
ATOM 747 O O . VAL B 1 23 ? -3.369 -8.875 -5.668 1 98.31 23 VAL B O 1
ATOM 750 N N . LYS B 1 24 ? -3.896 -9.672 -7.648 1 97 24 LYS B N 1
ATOM 751 C CA . LYS B 1 24 ? -5.141 -10.281 -7.184 1 97 24 LYS B CA 1
ATOM 752 C C . LYS B 1 24 ? -4.883 -11.273 -6.059 1 97 24 LYS B C 1
ATOM 754 O O . LYS B 1 24 ? -5.68 -11.383 -5.121 1 97 24 LYS B O 1
ATOM 759 N N . ASP B 1 25 ? -3.811 -12.031 -6.109 1 96.88 25 ASP B N 1
ATOM 760 C CA . ASP B 1 25 ? -3.486 -13.008 -5.074 1 96.88 25 ASP B CA 1
ATOM 761 C C . ASP B 1 25 ? -3.158 -12.32 -3.752 1 96.88 25 ASP B C 1
ATOM 763 O O . ASP B 1 25 ? -3.594 -12.766 -2.689 1 96.88 25 ASP B O 1
ATOM 767 N N . ILE B 1 26 ? -2.426 -11.281 -3.809 1 98.25 26 ILE B N 1
ATOM 768 C CA . ILE B 1 26 ? -2.094 -10.5 -2.627 1 98.25 26 ILE B CA 1
ATOM 769 C C . ILE B 1 26 ? -3.363 -9.883 -2.043 1 98.25 26 ILE B C 1
ATOM 771 O O . ILE B 1 26 ? -3.604 -9.961 -0.837 1 98.25 26 ILE B O 1
ATOM 775 N N . ALA B 1 27 ? -4.211 -9.32 -2.926 1 97.75 27 ALA B N 1
ATOM 776 C CA . ALA B 1 27 ? -5.461 -8.695 -2.494 1 97.75 27 ALA B CA 1
ATOM 777 C C . ALA B 1 27 ? -6.391 -9.719 -1.848 1 97.75 27 ALA B C 1
ATOM 779 O O . ALA B 1 27 ? -7.027 -9.438 -0.832 1 97.75 27 ALA B O 1
ATOM 780 N N . SER B 1 28 ? -6.461 -10.859 -2.42 1 96.81 28 SER B N 1
ATOM 781 C CA . SER B 1 28 ? -7.301 -11.922 -1.865 1 96.81 28 SER B CA 1
ATOM 782 C C . SER B 1 28 ? -6.82 -12.336 -0.48 1 96.81 28 SER B C 1
ATOM 784 O O . SER B 1 28 ? -7.621 -12.484 0.443 1 96.81 28 SER B O 1
ATOM 786 N N . ALA B 1 29 ? -5.492 -12.508 -0.354 1 97.62 29 ALA B N 1
ATOM 787 C CA . ALA B 1 29 ? -4.926 -12.852 0.948 1 97.62 29 ALA B CA 1
ATOM 788 C C . ALA B 1 29 ? -5.258 -11.781 1.987 1 97.62 29 ALA B C 1
ATOM 790 O O . ALA B 1 29 ? -5.605 -12.109 3.127 1 97.62 29 ALA B O 1
ATOM 791 N N . TYR B 1 30 ? -5.23 -10.547 1.58 1 97.69 30 TYR B N 1
ATOM 792 C CA . TYR B 1 30 ? -5.477 -9.414 2.469 1 97.69 30 TYR B CA 1
ATOM 793 C C . TYR B 1 30 ? -6.965 -9.266 2.758 1 97.69 30 TYR B C 1
ATOM 795 O O . TYR B 1 30 ? -7.375 -9.227 3.92 1 97.69 30 TYR B O 1
ATOM 803 N N . GLU B 1 31 ? -7.785 -9.18 1.753 1 95.5 31 GLU B N 1
ATOM 804 C CA . GLU B 1 31 ? -9.203 -8.844 1.871 1 95.5 31 GLU B CA 1
ATOM 805 C C . GLU B 1 31 ? -10.023 -10.07 2.268 1 95.5 31 GLU B C 1
ATOM 807 O O . GLU B 1 31 ? -10.969 -9.961 3.049 1 95.5 31 GLU B O 1
ATOM 812 N N . HIS B 1 32 ? -9.781 -11.188 1.681 1 92.75 32 HIS B N 1
ATOM 813 C CA . HIS B 1 32 ? -10.641 -12.352 1.855 1 92.75 32 HIS B CA 1
ATOM 814 C C . HIS B 1 32 ? -10.141 -13.242 2.986 1 92.75 32 HIS B C 1
ATOM 816 O O . HIS B 1 32 ? -10.938 -13.742 3.787 1 92.75 32 HIS B O 1
ATOM 822 N N . SER B 1 33 ? -8.875 -13.414 3.096 1 95.31 33 SER B N 1
ATOM 823 C CA . SER B 1 33 ? -8.328 -14.305 4.113 1 95.31 33 SER B CA 1
ATOM 824 C C . SER B 1 33 ? -7.98 -13.547 5.391 1 95.31 33 SER B C 1
ATOM 826 O O . SER B 1 33 ? -7.742 -14.156 6.434 1 95.31 33 SER B O 1
ATOM 828 N N . GLY B 1 34 ? -7.875 -12.203 5.277 1 95.31 34 GLY B N 1
ATOM 829 C CA . GLY B 1 34 ? -7.652 -11.375 6.453 1 95.31 34 GLY B CA 1
ATOM 830 C C . GLY B 1 34 ? -6.207 -11.367 6.914 1 95.31 34 GLY B C 1
ATOM 831 O O . GLY B 1 34 ? -5.922 -11.062 8.07 1 95.31 34 GLY B O 1
ATOM 832 N N . TYR B 1 35 ? -5.324 -11.805 6.102 1 97.19 35 TYR B N 1
ATOM 833 C CA . TYR B 1 35 ? -3.908 -11.734 6.449 1 97.19 35 TYR B CA 1
ATOM 834 C C . TYR B 1 35 ? -3.426 -10.289 6.492 1 97.19 35 TYR B C 1
ATOM 836 O O . TYR B 1 35 ? -3.824 -9.469 5.66 1 97.19 35 TYR B O 1
ATOM 844 N N . GLU B 1 36 ? -2.609 -10.039 7.473 1 96.81 36 GLU B N 1
ATOM 845 C CA . GLU B 1 36 ? -1.955 -8.734 7.539 1 96.81 36 GLU B CA 1
ATOM 846 C C . GLU B 1 36 ? -0.767 -8.664 6.586 1 96.81 36 GLU B C 1
ATOM 848 O O . GLU B 1 36 ? -0.218 -9.695 6.191 1 96.81 36 GLU B O 1
ATOM 853 N N . PRO B 1 37 ? -0.342 -7.445 6.227 1 97.88 37 PRO B N 1
ATOM 854 C CA . PRO B 1 37 ? 0.762 -7.309 5.273 1 97.88 37 PRO B CA 1
ATOM 855 C C . PRO B 1 37 ? 2.02 -8.055 5.715 1 97.88 37 PRO B C 1
ATOM 857 O O . PRO B 1 37 ? 2.695 -8.672 4.891 1 97.88 37 PRO B O 1
ATOM 860 N N . ASP B 1 38 ? 2.334 -8.016 6.977 1 96.69 38 ASP B N 1
ATOM 861 C CA . ASP B 1 38 ? 3.508 -8.734 7.461 1 96.69 38 ASP B CA 1
ATOM 862 C C . ASP B 1 38 ? 3.346 -10.242 7.266 1 96.69 38 ASP B C 1
ATOM 864 O O . ASP B 1 38 ? 4.309 -10.938 6.926 1 96.69 38 ASP B O 1
ATOM 868 N N . GLU B 1 39 ? 2.139 -10.742 7.438 1 97.88 39 GLU B N 1
ATOM 869 C CA . GLU B 1 39 ? 1.847 -12.148 7.207 1 97.88 39 GLU B CA 1
ATOM 870 C C . GLU B 1 39 ? 1.963 -12.508 5.727 1 97.88 39 GLU B C 1
ATOM 872 O O . GLU B 1 39 ? 2.441 -13.586 5.375 1 97.88 39 GLU B O 1
ATOM 877 N N . ILE B 1 40 ? 1.546 -11.633 4.891 1 98.38 40 ILE B N 1
ATOM 878 C CA . ILE B 1 40 ? 1.579 -11.852 3.449 1 98.38 40 ILE B CA 1
ATOM 879 C C . ILE B 1 40 ? 3.027 -11.969 2.979 1 98.38 40 ILE B C 1
ATOM 881 O O . ILE B 1 40 ? 3.336 -12.773 2.096 1 98.38 40 ILE B O 1
ATOM 885 N N . THR B 1 41 ? 3.969 -11.258 3.561 1 98 41 THR B N 1
ATOM 886 C CA . THR B 1 41 ? 5.375 -11.367 3.191 1 98 41 THR B CA 1
ATOM 887 C C . THR B 1 41 ? 5.938 -12.727 3.592 1 98 41 THR B C 1
ATOM 889 O O . THR B 1 41 ? 6.941 -13.18 3.035 1 98 41 THR B O 1
ATOM 892 N N . GLN B 1 42 ? 5.281 -13.352 4.617 1 97.31 42 GLN B N 1
ATOM 893 C CA . GLN B 1 42 ? 5.699 -14.695 5.004 1 97.31 42 GLN B CA 1
ATOM 894 C C . GLN B 1 42 ? 5.223 -15.727 3.992 1 97.31 42 GLN B C 1
ATOM 896 O O . GLN B 1 42 ? 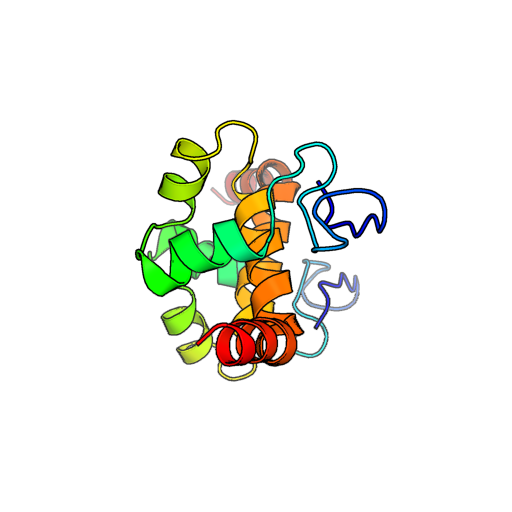5.902 -16.734 3.758 1 97.31 42 GLN B O 1
ATOM 901 N N . LEU B 1 43 ? 4.008 -15.469 3.375 1 96.25 43 LEU B N 1
ATOM 902 C CA . LEU B 1 43 ? 3.473 -16.312 2.314 1 96.25 43 LEU B CA 1
ATOM 903 C C . LEU B 1 43 ? 4.285 -16.156 1.033 1 96.25 43 LEU B C 1
ATOM 905 O O . LEU B 1 43 ? 4.445 -17.125 0.277 1 96.25 43 LEU B O 1
ATOM 909 N N . TYR B 1 44 ? 4.797 -14.938 0.79 1 97.25 44 TYR B N 1
ATOM 910 C CA . TYR B 1 44 ? 5.605 -14.586 -0.37 1 97.25 44 TYR B CA 1
ATOM 911 C C . TYR B 1 44 ? 6.926 -13.945 0.059 1 97.25 44 TYR B C 1
ATOM 913 O O . TYR B 1 44 ? 7.09 -12.727 -0.027 1 97.25 44 TYR B O 1
ATOM 921 N N . PRO B 1 45 ? 7.875 -14.836 0.342 1 96.31 45 PRO B N 1
ATOM 922 C CA . PRO B 1 45 ? 9.109 -14.344 0.95 1 96.31 45 PRO B CA 1
ATOM 923 C C . PRO B 1 45 ? 9.906 -13.438 0.017 1 96.31 45 PRO B C 1
ATOM 925 O O . PRO B 1 45 ? 10.805 -12.719 0.465 1 96.31 45 PRO B O 1
ATOM 928 N N . ASP B 1 46 ? 9.578 -13.461 -1.234 1 95.56 46 ASP B N 1
ATOM 929 C CA . ASP B 1 46 ? 10.258 -12.602 -2.191 1 95.56 46 ASP B CA 1
ATOM 930 C C . ASP B 1 46 ? 9.719 -11.172 -2.133 1 95.56 46 ASP B C 1
ATOM 932 O O . ASP B 1 46 ? 10.297 -10.258 -2.729 1 95.56 46 ASP B O 1
ATOM 936 N N . LEU B 1 47 ? 8.695 -11 -1.422 1 97.75 47 LEU B N 1
ATOM 937 C CA . LEU B 1 47 ? 8.055 -9.695 -1.389 1 97.75 47 LEU B CA 1
ATOM 938 C C . LEU B 1 47 ? 8.438 -8.93 -0.123 1 97.75 47 LEU B C 1
ATOM 940 O O . LEU B 1 47 ? 8.508 -9.516 0.959 1 97.75 47 LEU B O 1
ATOM 944 N N . SER B 1 48 ? 8.664 -7.625 -0.303 1 97.69 48 SER B N 1
ATOM 945 C CA . SER B 1 48 ? 8.828 -6.727 0.834 1 97.69 48 SER B CA 1
ATOM 946 C C . SER B 1 48 ? 7.484 -6.152 1.282 1 97.69 48 SER B C 1
ATOM 948 O O . SER B 1 48 ? 6.473 -6.309 0.59 1 97.69 48 SER B O 1
ATOM 950 N N . LEU B 1 49 ? 7.473 -5.512 2.441 1 98 49 LEU B N 1
ATOM 951 C CA . LEU B 1 49 ? 6.277 -4.793 2.879 1 98 49 LEU B CA 1
ATOM 952 C C . LEU B 1 49 ? 5.895 -3.713 1.875 1 98 49 LEU B C 1
ATOM 954 O O . LEU B 1 49 ? 4.707 -3.502 1.606 1 98 49 LEU B O 1
ATOM 958 N N . GLY B 1 50 ? 6.922 -3.033 1.317 1 98.38 50 GLY B N 1
ATOM 959 C CA . GLY B 1 50 ? 6.648 -2.076 0.256 1 98.38 50 GLY B CA 1
ATOM 960 C C . GLY B 1 50 ? 5.922 -2.688 -0.927 1 98.38 50 GLY B C 1
ATOM 961 O O . GLY B 1 50 ? 4.984 -2.092 -1.462 1 98.38 50 GLY B O 1
ATOM 962 N N . ASP B 1 51 ? 6.324 -3.871 -1.268 1 98.5 51 ASP B N 1
ATOM 963 C CA . ASP B 1 51 ? 5.711 -4.57 -2.391 1 98.5 51 ASP B CA 1
ATOM 964 C C . ASP B 1 51 ? 4.25 -4.902 -2.098 1 98.5 51 ASP B C 1
ATOM 966 O O . ASP B 1 51 ? 3.38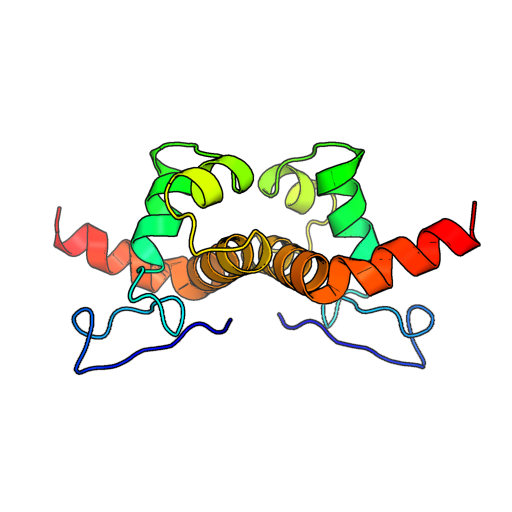5 -4.746 -2.963 1 98.5 51 ASP B O 1
ATOM 970 N N . VAL B 1 52 ? 3.994 -5.398 -0.896 1 98.62 52 VAL B N 1
ATOM 971 C CA . VAL B 1 52 ? 2.639 -5.785 -0.516 1 98.62 52 VAL B CA 1
ATOM 972 C C . VAL B 1 52 ? 1.728 -4.559 -0.533 1 98.62 52 VAL B C 1
ATOM 974 O O . VAL B 1 52 ? 0.658 -4.582 -1.146 1 98.62 52 VAL B O 1
ATOM 977 N N . HIS B 1 53 ? 2.189 -3.516 0.082 1 98.69 53 HIS B N 1
ATOM 978 C CA . HIS B 1 53 ? 1.381 -2.301 0.109 1 98.69 53 HIS B CA 1
ATOM 979 C C . HIS B 1 53 ? 1.206 -1.725 -1.292 1 98.69 53 HIS B C 1
ATOM 981 O O . HIS B 1 53 ? 0.16 -1.153 -1.606 1 98.69 53 HIS B O 1
ATOM 987 N N . ARG B 1 54 ? 2.205 -1.831 -2.082 1 98.62 54 ARG B N 1
ATOM 988 C CA . ARG B 1 54 ? 2.111 -1.382 -3.467 1 98.62 54 ARG B CA 1
ATOM 989 C C . ARG B 1 54 ? 1.041 -2.162 -4.22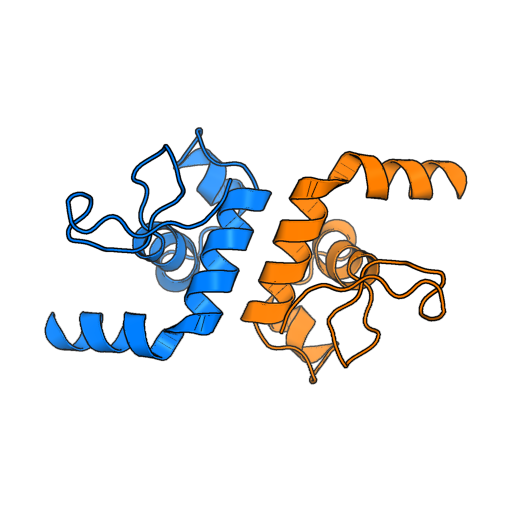3 1 98.62 54 ARG B C 1
ATOM 991 O O . ARG B 1 54 ? 0.251 -1.578 -4.969 1 98.62 54 ARG B O 1
ATOM 998 N N . ALA B 1 55 ? 1.041 -3.396 -4.027 1 98.62 55 ALA B N 1
ATOM 999 C CA . ALA B 1 55 ? 0.027 -4.238 -4.66 1 98.62 55 ALA B CA 1
ATOM 1000 C C . ALA B 1 55 ? -1.373 -3.854 -4.191 1 98.62 55 ALA B C 1
ATOM 1002 O O . ALA B 1 55 ? -2.301 -3.756 -5 1 98.62 55 ALA B O 1
ATOM 1003 N N . LEU B 1 56 ? -1.501 -3.643 -2.916 1 98.5 56 LEU B N 1
ATOM 1004 C CA . LEU B 1 56 ? -2.803 -3.293 -2.359 1 98.5 56 LEU B CA 1
ATOM 1005 C C . LEU B 1 56 ? -3.25 -1.918 -2.844 1 98.5 56 LEU B C 1
ATOM 1007 O O . LEU B 1 56 ? -4.434 -1.706 -3.117 1 98.5 56 LEU B O 1
ATOM 1011 N N . ALA B 1 57 ? -2.322 -0.987 -2.922 1 98.5 57 ALA B N 1
ATOM 1012 C CA . ALA B 1 57 ? -2.664 0.317 -3.486 1 98.5 57 ALA B CA 1
ATOM 1013 C C . ALA B 1 57 ? -3.205 0.175 -4.906 1 98.5 57 ALA B C 1
ATOM 1015 O O . ALA B 1 57 ? -4.234 0.764 -5.246 1 98.5 57 ALA B O 1
ATOM 1016 N N . TYR B 1 58 ? -2.518 -0.573 -5.719 1 98.25 58 TYR B N 1
ATOM 1017 C CA . TYR B 1 58 ? -2.957 -0.823 -7.086 1 98.25 58 TYR B CA 1
ATOM 1018 C C . TYR B 1 58 ? -4.348 -1.451 -7.105 1 98.25 58 TYR B C 1
ATOM 1020 O O . TYR B 1 58 ? -5.211 -1.037 -7.883 1 98.25 58 TYR B O 1
ATOM 1028 N N . TYR B 1 59 ? -4.547 -2.438 -6.277 1 97.94 59 TYR B N 1
ATOM 1029 C CA . TYR B 1 59 ? -5.828 -3.135 -6.191 1 97.94 59 TYR B CA 1
ATOM 1030 C C . TYR B 1 59 ? -6.961 -2.162 -5.898 1 97.94 59 TYR B C 1
ATOM 1032 O O . TYR B 1 59 ? -7.957 -2.125 -6.625 1 97.94 59 TYR B O 1
ATOM 1040 N N . TYR B 1 60 ? -6.781 -1.354 -4.887 1 97.38 60 TYR B N 1
ATOM 1041 C CA . TYR B 1 60 ? -7.848 -0.447 -4.473 1 97.38 60 TYR B CA 1
ATOM 1042 C C . TYR B 1 60 ? -8.07 0.643 -5.516 1 97.38 60 TYR B C 1
ATOM 1044 O O . TYR B 1 60 ? -9.188 1.146 -5.668 1 97.38 60 TYR B O 1
ATOM 1052 N N . ASP B 1 61 ? -6.977 0.964 -6.242 1 97.06 61 ASP B N 1
ATOM 1053 C CA . ASP B 1 61 ? -7.117 1.948 -7.312 1 97.06 61 ASP B CA 1
ATOM 1054 C C . ASP B 1 61 ? -7.891 1.369 -8.492 1 97.06 61 ASP B C 1
ATOM 1056 O O . ASP B 1 61 ? -8.406 2.113 -9.328 1 97.06 61 ASP B O 1
ATOM 1060 N N . HIS B 1 62 ? -7.934 0.078 -8.625 1 96.88 62 HIS B N 1
ATOM 1061 C CA . HIS B 1 62 ? -8.547 -0.586 -9.773 1 96.88 62 HIS B CA 1
ATOM 1062 C C . HIS B 1 62 ? -9.609 -1.582 -9.32 1 96.88 62 HIS B C 1
ATOM 1064 O O . HIS B 1 62 ? -9.781 -2.637 -9.938 1 96.88 62 HIS B O 1
ATOM 1070 N N . ILE B 1 63 ? -10.281 -1.388 -8.242 1 94.19 63 ILE B N 1
ATOM 1071 C CA . ILE B 1 63 ? -11.148 -2.344 -7.566 1 94.19 63 ILE B CA 1
ATOM 1072 C C . ILE B 1 63 ? -12.258 -2.797 -8.516 1 94.19 63 ILE B C 1
ATOM 1074 O O . ILE B 1 63 ? -12.641 -3.969 -8.516 1 94.19 63 ILE B O 1
ATOM 1078 N N . ASP B 1 64 ? -12.797 -1.913 -9.344 1 92.75 64 ASP B N 1
ATOM 1079 C CA . ASP B 1 64 ? -13.875 -2.248 -10.266 1 92.75 64 ASP B CA 1
ATOM 1080 C C . ASP B 1 64 ? -13.422 -3.293 -11.289 1 92.75 64 ASP B C 1
ATOM 1082 O O . ASP B 1 64 ? -14.188 -4.18 -11.656 1 92.75 64 ASP B O 1
ATOM 1086 N N . ASP B 1 65 ? -12.148 -3.133 -11.68 1 90.94 65 ASP B N 1
ATOM 1087 C CA . ASP B 1 65 ? -11.594 -4.082 -12.641 1 90.94 65 ASP B CA 1
ATOM 1088 C C . ASP B 1 65 ? -11.453 -5.473 -12.016 1 90.94 65 ASP B C 1
ATOM 1090 O O . ASP B 1 65 ? -11.648 -6.48 -12.695 1 90.94 65 ASP B O 1
ATOM 1094 N N . PHE B 1 66 ? -11.086 -5.5 -10.719 1 91.62 66 PHE B N 1
ATOM 1095 C CA . PHE B 1 66 ? -10.852 -6.766 -10.039 1 91.62 66 PHE B CA 1
ATOM 1096 C C . PHE B 1 66 ? -12.164 -7.434 -9.656 1 91.62 66 PHE B C 1
ATOM 1098 O O . PHE B 1 66 ? -12.25 -8.664 -9.594 1 91.62 66 PHE B O 1
ATOM 1105 N N . ARG B 1 67 ? -13.195 -6.711 -9.383 1 83.19 67 ARG B N 1
ATOM 1106 C CA . ARG B 1 67 ? -14.5 -7.238 -9 1 83.19 67 ARG B CA 1
ATOM 1107 C C . ARG B 1 67 ? -15.258 -7.758 -10.219 1 83.19 67 ARG B C 1
ATOM 1109 O O . ARG B 1 67 ? -16.016 -8.727 -10.117 1 83.19 67 ARG B O 1
ATOM 1116 N N . SER B 1 68 ? -15.031 -7.039 -11.227 1 79.5 68 SER B N 1
ATOM 1117 C CA . SER B 1 68 ? -15.734 -7.434 -12.445 1 79.5 68 SER B CA 1
ATOM 1118 C C . SER B 1 68 ? -15.266 -8.797 -12.938 1 79.5 68 SER B C 1
ATOM 1120 O O . SER B 1 68 ? -16.062 -9.586 -13.453 1 79.5 68 SER B O 1
ATOM 1122 N N . ALA B 1 69 ? -14.039 -9.016 -12.828 1 66.19 69 ALA B N 1
ATOM 1123 C CA . ALA B 1 69 ? -13.492 -10.289 -13.289 1 66.19 69 ALA B CA 1
ATOM 1124 C C . ALA B 1 69 ? -13.992 -11.445 -12.43 1 66.19 69 ALA B C 1
ATOM 1126 O O . ALA B 1 69 ? -14.148 -12.57 -12.914 1 66.19 69 ALA B O 1
ATOM 1127 N N . GLU B 1 70 ? -14.195 -11.125 -11.156 1 65 70 GLU B N 1
ATOM 1128 C CA . GLU B 1 70 ? -14.672 -12.156 -10.242 1 65 70 GLU B CA 1
ATOM 1129 C C . GLU B 1 70 ? -16.141 -12.492 -10.508 1 65 70 GLU B C 1
ATOM 1131 O O . GLU B 1 70 ? -16.562 -13.641 -10.344 1 65 70 GLU B O 1
ATOM 1136 N N . SER B 1 71 ? -16.781 -11.406 -10.727 1 57.38 71 SER B N 1
ATOM 1137 C CA . SER B 1 71 ? -18.188 -11.672 -11 1 57.38 71 SER B CA 1
ATOM 1138 C C . SER B 1 71 ? -18.359 -12.57 -12.219 1 57.38 71 SER B C 1
ATOM 1140 O O . SER B 1 71 ? -19.312 -13.344 -12.305 1 57.38 71 SER B O 1
ATOM 1142 N N . ALA B 1 72 ? -17.438 -12.469 -13.117 1 51.22 72 ALA B N 1
ATOM 1143 C CA . ALA B 1 72 ? -17.562 -13.336 -14.281 1 51.22 72 ALA B CA 1
ATOM 1144 C C . ALA B 1 72 ? -17.297 -14.789 -13.914 1 51.22 72 ALA B C 1
ATOM 1146 O O . ALA B 1 72 ? -17.766 -15.703 -14.602 1 51.22 72 ALA B O 1
ATOM 1147 N N . ARG B 1 73 ? -16.531 -14.977 -12.898 1 51.5 73 ARG B N 1
ATOM 1148 C CA . ARG B 1 73 ? -16.234 -16.375 -12.562 1 51.5 73 ARG B CA 1
ATOM 1149 C C . ARG B 1 73 ? -17.281 -16.953 -11.625 1 51.5 73 ARG B C 1
ATOM 1151 O O . ARG B 1 73 ? -17.391 -18.172 -11.477 1 51.5 73 ARG B O 1
ATOM 1158 N N . ALA B 1 74 ? -18.047 -16.078 -10.984 1 49.44 74 ALA B N 1
ATOM 1159 C CA . ALA B 1 74 ? -19.109 -16.719 -10.211 1 49.44 74 ALA B CA 1
ATOM 1160 C C . ALA B 1 74 ? -20.281 -17.125 -11.109 1 49.44 74 ALA B C 1
ATOM 1162 O O . ALA B 1 74 ? -20.5 -16.516 -12.164 1 49.44 74 ALA B O 1
#

InterPro domains:
  IPR007367 VapB45-like, C-terminal [PF04255] (3-59)
  IPR009057 Homedomain-like superfamily [SSF46689] (3-67)
  IPR036388 Winged helix-like DNA-binding domain superfamily [G3DSA:1.10.10.10] (2-72)

Solvent-accessible surface area (backbone atoms only — not comparable to full-atom values): 8202 Å² total; per-residue (Å²): 124,54,80,40,65,40,75,91,41,74,87,36,42,50,16,41,54,96,70,72,47,41,35,64,58,55,41,40,40,37,73,73,69,60,43,49,65,74,53,47,28,69,78,37,72,90,43,47,66,23,41,49,25,41,34,43,12,52,44,55,69,41,43,68,65,59,50,51,57,49,56,68,71,96,122,54,79,40,67,41,74,92,40,76,86,35,43,50,15,40,55,95,69,73,48,41,35,66,58,56,42,41,40,36,71,72,68,60,43,49,65,75,53,47,28,67,77,37,72,89,43,47,66,24,41,48,25,40,35,42,13,52,44,55,69,40,42,69,65,59,50,52,56,47,56,68,71,97

Organism: NCBI:txid2816475

Sequence (148 aa):
MSIVRDPDHSDGAPTIEGTGIRVKDIASAYEHSGYEPDEITQLYPDLSLGDVHRALAYYYDHIDDFRSAESARAMSIVRDPDHSDGAPTIEGTGIRVKDIASAYEHSGYEPDEITQLYPDLSLGDVHRALAYYYDHIDDFRSAESARA

Nearest PDB structures (foldseek):
  2ga1-assembly1_B  TM=8.859E-01  e=1.709E-03  Trichormus variabilis ATCC 29413
  5af3-assembly1_B  TM=8.608E-01  e=3.071E-02  Mycobacterium tuberculosis H37Rv
  7lq4-assembly1_A  TM=8.356E-01  e=2.768E+00  Rubrobacter radiotolerans
  2ga1-assembly1_B  TM=8.856E-01  e=1.985E-03  Trichormus variabilis ATCC 29413
  5af3-assembly1_B  TM=8.614E-01  e=2.222E-02  Mycobacterium tuberculosis H37Rv

Secondary structure (DSSP, 8-state):
--EEE-TTSGGG-EEETTT--BHHHHHIIIIIS---HHHHHHHSTT--HHHHHHHHHHHHHTHHHHHHHHHHH-/--EEE-TTSGGG-EEETTT--BHHHHHIIIIIS---HHHHHHHSTT--HHHHHHHHHHHHHTHHHHHHHHHHH-

pLDDT: mean 92.31, std 11.3, range [49.41, 98.69]